Protein AF-A0A7V7PK55-F1 (afdb_monomer_lite)

Sequence (74 aa):
MASAQLFLNGARVNRDFREALFDAANRAGVTPNEFCITAAAEKLIAGGRRFPGVFQVNDFEMVGMLPAGSSKAA

Structure (mmCIF, N/CA/C/O backbone):
data_AF-A0A7V7PK55-F1
#
_entry.id   AF-A0A7V7PK55-F1
#
loop_
_atom_site.group_PDB
_atom_site.id
_atom_site.type_symbol
_atom_site.label_atom_id
_atom_site.label_alt_id
_atom_site.label_comp_id
_atom_site.label_asym_id
_atom_site.label_entity_id
_atom_site.label_seq_id
_atom_site.pdbx_PDB_ins_code
_atom_site.Cartn_x
_atom_site.Cartn_y
_atom_site.Cartn_z
_atom_site.occupancy
_atom_site.B_iso_or_equiv
_atom_site.auth_seq_id
_atom_site.auth_comp_id
_atom_site.auth_asym_id
_atom_site.auth_atom_id
_atom_site.pdbx_PDB_model_num
ATOM 1 N N . MET A 1 1 ? 10.691 -2.160 -19.689 1.00 55.69 1 MET A N 1
ATOM 2 C CA . MET A 1 1 ? 9.250 -1.854 -19.547 1.00 55.69 1 MET A CA 1
ATOM 3 C C . MET A 1 1 ? 9.100 -0.343 -19.458 1.00 55.69 1 MET A C 1
ATOM 5 O O . MET A 1 1 ? 9.949 0.276 -18.828 1.00 55.69 1 MET A O 1
ATOM 9 N N . ALA A 1 2 ? 8.103 0.251 -20.114 1.00 69.75 2 ALA A N 1
ATOM 10 C CA . ALA A 1 2 ? 7.838 1.686 -19.991 1.00 69.75 2 ALA A CA 1
ATOM 11 C C . ALA A 1 2 ? 7.115 1.966 -18.662 1.00 69.75 2 ALA A C 1
ATOM 13 O O . ALA A 1 2 ? 6.174 1.249 -18.326 1.00 69.75 2 ALA A O 1
ATOM 14 N N . SER A 1 3 ? 7.560 2.969 -17.905 1.00 74.69 3 SER A N 1
ATOM 15 C CA . SER A 1 3 ? 6.879 3.421 -16.688 1.00 74.69 3 SER A CA 1
ATOM 16 C C . SER A 1 3 ? 5.734 4.378 -17.036 1.00 74.69 3 SER A C 1
ATOM 18 O O . SER A 1 3 ? 5.817 5.140 -17.999 1.00 74.69 3 SER A O 1
ATOM 20 N N . ALA A 1 4 ? 4.657 4.342 -16.252 1.00 80.31 4 ALA A N 1
ATOM 21 C CA . ALA A 1 4 ? 3.536 5.274 -16.357 1.00 80.31 4 ALA A CA 1
ATOM 22 C C . ALA A 1 4 ? 3.393 6.055 -15.046 1.00 80.31 4 ALA A C 1
ATOM 24 O O . ALA A 1 4 ? 3.545 5.490 -13.964 1.00 80.31 4 ALA A O 1
ATOM 25 N N . GLN A 1 5 ? 3.111 7.356 -15.138 1.00 81.81 5 GLN A N 1
ATOM 26 C CA . GLN A 1 5 ? 2.885 8.188 -13.956 1.00 81.81 5 GLN A CA 1
ATOM 27 C C . GLN A 1 5 ? 1.459 7.991 -13.434 1.00 81.81 5 GLN A C 1
ATOM 29 O O . GLN A 1 5 ? 0.499 8.040 -14.204 1.00 81.81 5 GLN A O 1
ATOM 34 N N . LEU A 1 6 ? 1.325 7.817 -12.119 1.00 77.88 6 LEU A N 1
ATOM 35 C CA . LEU A 1 6 ? 0.043 7.741 -11.425 1.00 77.88 6 LEU A CA 1
ATOM 36 C C . LEU A 1 6 ? -0.044 8.875 -10.402 1.00 77.88 6 LEU A C 1
ATOM 38 O O . LEU A 1 6 ? 0.655 8.865 -9.391 1.00 77.88 6 LEU A O 1
ATOM 42 N N . PHE A 1 7 ? -0.926 9.841 -10.652 1.00 74.38 7 PHE A N 1
ATOM 43 C CA . PHE A 1 7 ? -1.215 10.923 -9.714 1.00 74.38 7 PHE A CA 1
ATOM 44 C C . PHE A 1 7 ? -2.541 10.650 -9.006 1.00 74.38 7 PHE A C 1
ATOM 46 O O . PHE A 1 7 ? -3.611 10.794 -9.597 1.00 74.38 7 PHE A O 1
ATOM 53 N N . LEU A 1 8 ? -2.484 10.277 -7.727 1.00 70.25 8 LEU A N 1
ATOM 54 C CA . LEU A 1 8 ? -3.673 10.152 -6.878 1.00 70.25 8 LEU A CA 1
ATOM 55 C C . LEU A 1 8 ? -4.079 11.539 -6.352 1.00 70.25 8 LEU A C 1
ATOM 57 O O . LEU A 1 8 ? -3.890 11.870 -5.183 1.00 70.25 8 LEU A O 1
ATOM 61 N N . ASN A 1 9 ? -4.596 12.386 -7.242 1.00 71.75 9 ASN A N 1
ATOM 62 C CA . ASN A 1 9 ? -5.026 13.738 -6.892 1.00 71.75 9 ASN A CA 1
ATOM 63 C C . ASN A 1 9 ? -6.360 13.724 -6.121 1.00 71.75 9 ASN A C 1
ATOM 65 O O . ASN A 1 9 ? -7.286 12.999 -6.477 1.00 71.75 9 ASN A O 1
ATOM 69 N N . GLY A 1 10 ? -6.479 14.573 -5.091 1.00 67.19 10 GLY A N 1
ATOM 70 C CA . GLY A 1 10 ? -7.757 14.867 -4.423 1.00 67.19 10 GLY A CA 1
ATOM 71 C C . GLY A 1 10 ? -8.143 13.974 -3.237 1.00 67.19 10 GLY A C 1
ATOM 72 O O . GLY A 1 10 ? -9.263 14.088 -2.741 1.00 67.19 10 GLY A O 1
ATOM 73 N N . ALA A 1 11 ? -7.251 13.114 -2.742 1.00 72.50 11 ALA A N 1
ATOM 74 C CA . ALA A 1 11 ? -7.561 12.256 -1.601 1.00 72.50 11 ALA A CA 1
ATOM 75 C C . ALA A 1 11 ? -7.710 13.066 -0.295 1.00 72.50 11 ALA A C 1
ATOM 77 O O . ALA A 1 11 ? -6.733 13.558 0.268 1.00 72.50 11 ALA A O 1
ATOM 78 N N . ARG A 1 12 ? -8.943 13.171 0.218 1.00 83.56 12 ARG A N 1
ATOM 79 C CA . ARG A 1 12 ? -9.223 13.519 1.619 1.00 83.56 12 ARG A CA 1
ATOM 80 C C . ARG A 1 12 ? -9.725 12.271 2.323 1.00 83.56 12 ARG A C 1
ATOM 82 O O . ARG A 1 12 ? -10.775 11.740 1.977 1.00 83.56 12 ARG A O 1
ATOM 89 N N . VAL A 1 13 ? -8.962 11.810 3.300 1.00 86.81 13 VAL A N 1
ATOM 90 C CA . VAL A 1 13 ? -9.278 10.627 4.101 1.00 86.81 13 VAL A CA 1
ATOM 91 C C . VAL A 1 13 ? -9.534 11.032 5.545 1.00 86.81 13 VAL A C 1
ATOM 93 O O . VAL A 1 13 ? -9.125 12.111 5.978 1.00 86.81 13 VAL A O 1
ATOM 96 N N . ASN A 1 14 ? -10.199 10.156 6.296 1.00 95.56 14 ASN A N 1
ATOM 97 C CA . ASN A 1 14 ? -10.292 10.317 7.742 1.00 95.56 14 ASN A CA 1
ATOM 98 C C . ASN A 1 14 ? -8.874 10.322 8.354 1.00 95.56 14 ASN A C 1
ATOM 100 O O . ASN A 1 14 ? -7.983 9.606 7.889 1.00 95.56 14 ASN A O 1
ATOM 104 N N . ARG A 1 15 ? -8.674 11.133 9.396 1.00 94.44 15 ARG A N 1
ATOM 105 C CA . ARG A 1 15 ? -7.439 11.194 10.174 1.00 94.44 15 ARG A CA 1
ATOM 106 C C . ARG A 1 15 ? -7.017 9.818 10.692 1.00 94.44 15 ARG A C 1
ATOM 108 O O . ARG A 1 15 ? -5.859 9.465 10.506 1.00 94.44 15 ARG A O 1
ATOM 115 N N . ASP A 1 16 ? -7.941 9.037 11.242 1.00 96.06 16 ASP A N 1
ATOM 116 C CA . ASP A 1 16 ? -7.614 7.728 11.826 1.00 96.06 16 ASP A CA 1
ATOM 117 C C . ASP A 1 16 ? -7.122 6.753 10.751 1.00 96.06 16 ASP A C 1
ATOM 119 O O . ASP A 1 16 ? -6.162 6.012 10.947 1.00 96.06 16 ASP A O 1
ATOM 123 N N . PHE A 1 17 ? -7.719 6.817 9.556 1.00 95.62 17 PHE A N 1
ATOM 124 C CA . PHE A 1 17 ? -7.239 6.057 8.406 1.00 95.62 17 PHE A CA 1
ATOM 125 C C . PHE A 1 17 ? -5.841 6.508 7.980 1.00 95.62 17 PHE A C 1
ATOM 127 O O . PHE A 1 17 ? -4.990 5.671 7.695 1.00 95.62 17 PHE A O 1
ATOM 134 N N . ARG A 1 18 ? -5.584 7.823 7.937 1.00 94.62 18 ARG A N 1
ATOM 135 C CA . ARG A 1 18 ? -4.252 8.348 7.618 1.00 94.62 18 ARG A CA 1
ATOM 136 C C . ARG A 1 18 ? -3.214 7.832 8.614 1.00 94.62 18 ARG A C 1
ATOM 138 O O . ARG A 1 18 ? -2.147 7.412 8.188 1.00 94.62 18 ARG A O 1
ATOM 145 N N . GLU A 1 19 ? -3.509 7.855 9.908 1.00 96.94 19 GLU A N 1
ATOM 146 C CA . GLU A 1 19 ? -2.593 7.361 10.942 1.00 96.94 19 GLU A CA 1
ATOM 147 C C . GLU A 1 19 ? -2.333 5.855 10.782 1.00 96.94 19 GLU A C 1
ATOM 149 O O . GLU A 1 19 ? -1.175 5.442 10.728 1.00 96.94 19 GLU A O 1
ATOM 154 N N . ALA A 1 20 ? -3.384 5.056 10.577 1.00 97.38 20 ALA A N 1
ATOM 155 C CA . ALA A 1 20 ? -3.260 3.619 10.339 1.00 97.38 20 ALA A CA 1
ATOM 156 C C . ALA A 1 20 ? -2.467 3.287 9.061 1.00 97.38 20 ALA A C 1
ATOM 158 O O . ALA A 1 20 ? -1.629 2.388 9.071 1.00 97.38 20 ALA A O 1
ATOM 159 N N . LEU A 1 21 ? -2.692 4.024 7.967 1.00 95.12 21 LEU A N 1
ATOM 160 C CA . LEU A 1 21 ? -1.955 3.854 6.713 1.00 95.12 21 LEU A CA 1
ATOM 161 C C . LEU A 1 21 ? -0.463 4.139 6.903 1.00 95.12 21 LEU A C 1
ATOM 163 O O . LEU A 1 21 ? 0.375 3.382 6.419 1.00 95.12 21 LEU A O 1
ATOM 167 N N . PHE A 1 22 ? -0.126 5.229 7.593 1.00 95.50 22 PHE A N 1
ATOM 168 C CA . PHE A 1 22 ? 1.268 5.595 7.832 1.00 95.50 22 PHE A CA 1
ATOM 169 C C . PHE A 1 22 ? 1.962 4.580 8.745 1.00 95.50 22 PHE A C 1
ATOM 171 O O . PHE A 1 22 ? 3.090 4.193 8.455 1.00 95.50 22 PHE A O 1
ATOM 178 N N . ASP A 1 23 ? 1.300 4.109 9.805 1.00 97.56 23 ASP A N 1
ATOM 179 C CA . ASP A 1 23 ? 1.840 3.055 10.673 1.00 97.56 23 ASP A CA 1
ATOM 180 C C . ASP A 1 23 ? 2.081 1.750 9.895 1.00 97.56 23 ASP A C 1
ATOM 182 O O . ASP A 1 23 ? 3.170 1.180 9.960 1.00 97.56 23 ASP A O 1
ATOM 186 N N . ALA A 1 24 ? 1.115 1.315 9.080 1.00 96.75 24 ALA A N 1
ATOM 187 C CA . ALA A 1 24 ? 1.254 0.113 8.261 1.00 96.75 24 ALA A CA 1
ATOM 188 C C . ALA A 1 24 ? 2.388 0.231 7.227 1.00 96.75 24 ALA A C 1
ATOM 190 O O . ALA A 1 24 ? 3.204 -0.684 7.108 1.00 96.75 24 ALA A O 1
ATOM 191 N N . ALA A 1 25 ? 2.481 1.367 6.528 1.00 93.88 25 ALA A N 1
ATOM 192 C CA . ALA A 1 25 ? 3.549 1.631 5.565 1.00 93.88 25 ALA A CA 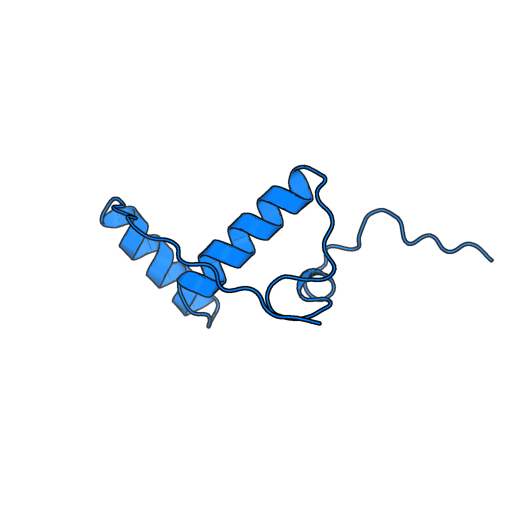1
ATOM 193 C C . ALA A 1 25 ? 4.933 1.636 6.239 1.00 93.88 25 ALA A C 1
ATOM 195 O O . ALA A 1 25 ? 5.855 0.978 5.758 1.00 93.88 25 ALA A O 1
ATOM 196 N N . ASN A 1 26 ? 5.055 2.281 7.406 1.00 96.00 26 ASN A N 1
ATOM 197 C CA . ASN A 1 26 ? 6.294 2.305 8.186 1.00 96.00 26 ASN A CA 1
ATOM 198 C C . ASN A 1 26 ? 6.728 0.902 8.626 1.00 96.00 26 ASN A C 1
ATOM 200 O O . ASN A 1 26 ? 7.898 0.553 8.485 1.00 96.00 26 ASN A O 1
ATOM 204 N N . ARG A 1 27 ? 5.800 0.076 9.129 1.00 96.25 27 ARG A N 1
ATOM 205 C CA . ARG A 1 27 ? 6.095 -1.312 9.530 1.00 96.25 27 ARG A CA 1
ATOM 206 C C . ARG A 1 27 ? 6.518 -2.187 8.354 1.00 96.25 27 ARG A C 1
ATOM 208 O O . ARG A 1 27 ? 7.337 -3.082 8.534 1.00 96.25 27 ARG A O 1
ATOM 215 N N . ALA A 1 28 ? 5.968 -1.926 7.172 1.00 92.38 28 ALA A N 1
ATOM 216 C CA . ALA A 1 28 ? 6.340 -2.603 5.936 1.00 92.38 28 ALA A CA 1
ATOM 217 C C . ALA A 1 28 ? 7.635 -2.051 5.304 1.00 92.38 28 ALA A C 1
ATOM 219 O O . ALA A 1 28 ? 8.133 -2.638 4.349 1.00 92.38 28 ALA A O 1
ATOM 220 N N . GLY A 1 29 ? 8.190 -0.948 5.823 1.00 94.44 29 GLY A N 1
ATOM 221 C CA . GLY A 1 29 ? 9.407 -0.330 5.292 1.00 94.44 29 GLY A CA 1
ATOM 222 C C . GLY A 1 29 ? 9.226 0.322 3.917 1.00 94.44 29 GLY A C 1
ATOM 223 O O . GLY A 1 29 ? 10.194 0.422 3.168 1.00 94.44 29 GLY A O 1
ATOM 224 N N . VAL A 1 30 ? 8.006 0.752 3.577 1.00 93.81 30 VAL A N 1
ATOM 225 C CA . VAL A 1 30 ? 7.658 1.357 2.278 1.00 93.81 30 VAL A CA 1
ATOM 226 C C . VAL A 1 30 ? 6.985 2.715 2.462 1.00 93.81 30 VAL A C 1
ATOM 228 O O . VAL A 1 30 ? 6.516 3.066 3.546 1.00 93.81 30 VAL A O 1
ATOM 231 N N . THR A 1 31 ? 6.897 3.503 1.395 1.00 92.88 31 THR A N 1
ATOM 232 C CA . THR A 1 31 ? 6.139 4.759 1.427 1.00 92.88 31 THR A CA 1
ATOM 233 C C . THR A 1 31 ? 4.622 4.499 1.465 1.00 92.88 31 THR A C 1
ATOM 235 O O . THR A 1 31 ? 4.151 3.488 0.941 1.00 92.88 31 THR A O 1
ATOM 238 N N . PRO A 1 32 ? 3.797 5.422 2.004 1.00 92.19 32 PRO A N 1
ATOM 239 C CA . PRO A 1 32 ? 2.336 5.285 1.959 1.00 92.19 32 PRO A CA 1
ATOM 240 C C . PRO A 1 32 ? 1.773 5.134 0.540 1.00 92.19 32 PRO A C 1
ATOM 242 O O . PRO A 1 32 ? 0.774 4.447 0.336 1.00 92.19 32 PRO A O 1
ATOM 245 N N . ASN A 1 33 ? 2.420 5.758 -0.450 1.00 90.44 33 ASN A N 1
ATOM 246 C CA . ASN A 1 33 ? 2.047 5.599 -1.853 1.00 90.44 33 ASN A CA 1
ATOM 247 C C . ASN A 1 33 ? 2.305 4.171 -2.332 1.00 90.44 33 ASN A C 1
ATOM 249 O O . ASN A 1 33 ? 1.413 3.570 -2.926 1.00 90.44 33 ASN A O 1
ATOM 253 N N . GLU A 1 34 ? 3.489 3.623 -2.049 1.00 90.38 34 GLU A N 1
ATOM 254 C CA . GLU A 1 34 ? 3.811 2.238 -2.395 1.00 90.38 34 GLU A CA 1
ATOM 255 C C . GLU A 1 34 ? 2.837 1.264 -1.742 1.00 90.38 34 GLU A C 1
ATOM 257 O O . GLU A 1 34 ? 2.262 0.424 -2.428 1.00 90.38 34 GLU A O 1
ATOM 262 N N . PHE A 1 35 ? 2.553 1.457 -0.453 1.00 92.88 35 PHE A N 1
ATOM 263 C CA . PHE A 1 35 ? 1.579 0.652 0.276 1.00 92.88 35 PHE A CA 1
ATOM 264 C C . PHE A 1 35 ? 0.194 0.662 -0.393 1.00 92.88 35 PHE A C 1
ATOM 266 O O . PHE A 1 35 ? -0.384 -0.391 -0.662 1.00 92.88 35 PHE A O 1
ATOM 273 N N . CYS A 1 36 ? -0.338 1.848 -0.707 1.00 92.50 36 CYS A N 1
ATOM 274 C CA . CYS A 1 36 ? -1.645 1.993 -1.352 1.00 92.50 36 CYS A CA 1
ATOM 275 C C . CYS A 1 36 ? -1.706 1.329 -2.731 1.00 92.50 36 CYS A C 1
ATOM 277 O O . CYS A 1 36 ? -2.702 0.681 -3.059 1.00 92.50 36 CYS A O 1
ATOM 279 N N . ILE A 1 37 ? -0.671 1.507 -3.554 1.00 92.44 37 ILE A N 1
ATOM 280 C CA . ILE A 1 37 ? -0.646 0.959 -4.913 1.00 92.44 37 ILE A CA 1
ATOM 281 C C . ILE A 1 37 ? -0.501 -0.570 -4.859 1.00 92.44 37 ILE A C 1
ATOM 283 O O . ILE A 1 37 ? -1.210 -1.256 -5.595 1.00 92.44 37 ILE A O 1
ATOM 287 N N . THR A 1 38 ? 0.323 -1.117 -3.958 1.00 91.88 38 THR A N 1
ATOM 288 C CA . THR A 1 38 ? 0.430 -2.571 -3.744 1.00 91.88 38 THR A CA 1
ATOM 289 C C . THR A 1 38 ? -0.906 -3.162 -3.300 1.00 91.88 38 THR A C 1
ATOM 291 O O . THR A 1 38 ? -1.394 -4.102 -3.924 1.00 91.88 38 THR A O 1
ATOM 294 N N . ALA A 1 39 ? -1.569 -2.560 -2.309 1.00 92.88 39 ALA A N 1
ATOM 295 C CA . ALA A 1 39 ? -2.885 -3.016 -1.855 1.00 92.88 39 ALA A CA 1
ATOM 296 C C . ALA A 1 39 ? -3.950 -2.946 -2.972 1.00 92.88 39 ALA A C 1
ATOM 298 O O . ALA A 1 39 ? -4.805 -3.827 -3.103 1.00 92.88 39 ALA A O 1
ATOM 299 N N . ALA A 1 40 ? -3.905 -1.911 -3.819 1.00 93.44 40 ALA A N 1
ATOM 300 C CA . ALA A 1 40 ? -4.781 -1.812 -4.984 1.00 93.44 40 ALA A CA 1
ATOM 301 C C . ALA A 1 40 ? -4.497 -2.924 -6.007 1.00 93.44 40 ALA A C 1
ATOM 303 O O . ALA A 1 40 ? -5.431 -3.507 -6.562 1.00 93.44 40 ALA A O 1
ATOM 304 N N . ALA A 1 41 ? -3.226 -3.242 -6.237 1.00 92.38 41 ALA A N 1
ATOM 305 C CA . ALA A 1 41 ? -2.814 -4.302 -7.140 1.00 92.38 41 ALA A CA 1
ATOM 306 C C . ALA A 1 41 ? -3.252 -5.689 -6.656 1.00 92.38 41 ALA A C 1
ATOM 308 O O . ALA A 1 41 ? -3.845 -6.435 -7.435 1.00 92.38 41 ALA A O 1
ATOM 309 N N . GLU A 1 42 ? -3.071 -5.998 -5.371 1.00 91.25 42 GLU A N 1
ATOM 310 C CA . GLU A 1 42 ? -3.586 -7.226 -4.751 1.00 91.25 42 GLU A CA 1
ATOM 311 C C . GLU A 1 42 ? -5.095 -7.366 -4.973 1.00 91.25 42 GLU A C 1
ATOM 313 O O . GLU A 1 42 ? -5.583 -8.411 -5.412 1.00 91.25 42 GLU A O 1
ATOM 318 N N . LYS A 1 43 ? -5.845 -6.279 -4.759 1.00 93.75 43 LYS A N 1
ATOM 319 C CA . LYS A 1 43 ? -7.293 -6.260 -4.986 1.00 93.75 43 LYS A CA 1
ATOM 320 C C . LYS A 1 43 ? -7.670 -6.475 -6.455 1.00 93.75 43 LYS A C 1
ATOM 322 O O . LYS A 1 43 ? -8.652 -7.161 -6.737 1.00 93.75 43 LYS A O 1
ATOM 327 N N . LEU A 1 44 ? -6.912 -5.914 -7.397 1.00 93.31 44 LEU A N 1
ATOM 328 C CA . LEU A 1 44 ? -7.134 -6.115 -8.833 1.00 93.31 44 LEU A CA 1
ATOM 329 C C . LEU A 1 44 ? -6.815 -7.552 -9.272 1.00 93.31 44 LEU A C 1
ATOM 331 O O . LEU A 1 44 ? -7.565 -8.110 -10.076 1.00 93.31 44 LEU A O 1
ATOM 335 N N . ILE A 1 45 ? -5.753 -8.157 -8.731 1.00 91.56 45 ILE A N 1
ATOM 336 C CA . ILE A 1 45 ? -5.396 -9.566 -8.962 1.00 91.56 45 ILE A CA 1
ATOM 337 C C . ILE A 1 45 ? -6.495 -10.484 -8.432 1.00 91.56 45 ILE A C 1
ATOM 339 O O . ILE A 1 45 ? -6.961 -11.361 -9.159 1.00 91.56 45 ILE A O 1
ATOM 343 N N . ALA A 1 46 ? -6.983 -10.235 -7.213 1.00 90.56 46 ALA A N 1
ATOM 344 C CA . ALA A 1 46 ? -8.120 -10.959 -6.646 1.00 90.56 46 ALA A CA 1
ATOM 345 C C . ALA A 1 46 ? -9.395 -10.810 -7.504 1.00 90.56 46 ALA A C 1
ATOM 347 O O . ALA A 1 46 ? -10.211 -11.724 -7.573 1.00 90.56 46 ALA A O 1
ATOM 348 N N . GLY A 1 47 ? -9.540 -9.682 -8.210 1.00 94.94 47 GLY A N 1
ATOM 349 C CA . GLY A 1 47 ? -10.586 -9.439 -9.209 1.00 94.94 47 GLY A CA 1
ATOM 350 C C . GLY A 1 47 ? -10.322 -10.043 -10.598 1.00 94.94 47 GLY A C 1
ATOM 351 O O . GLY A 1 47 ? -11.076 -9.766 -11.530 1.00 94.94 47 GLY A O 1
ATOM 352 N N . GLY A 1 48 ? -9.257 -10.831 -10.772 1.00 92.19 48 GLY A N 1
ATOM 353 C CA . GLY A 1 48 ? -8.927 -11.535 -12.014 1.00 92.19 48 GLY A CA 1
ATOM 354 C C . GLY A 1 48 ? -8.090 -10.740 -13.023 1.00 92.19 48 GLY A C 1
ATOM 355 O O . GLY A 1 48 ? -7.882 -11.208 -14.144 1.00 92.19 48 GLY A O 1
ATOM 356 N N . ARG A 1 49 ? -7.597 -9.544 -12.672 1.00 93.12 49 ARG A N 1
ATOM 357 C CA . ARG A 1 49 ? -6.638 -8.817 -13.522 1.00 93.12 49 ARG A CA 1
ATOM 358 C C . ARG A 1 49 ? -5.260 -9.475 -13.447 1.00 93.12 49 ARG A C 1
ATOM 360 O O . ARG A 1 49 ? -4.885 -10.043 -12.429 1.00 93.12 49 ARG A O 1
ATOM 367 N N . ARG A 1 50 ? -4.496 -9.382 -14.537 1.00 90.00 50 ARG A N 1
ATOM 368 C CA . ARG A 1 50 ? -3.121 -9.888 -14.619 1.00 90.00 50 ARG A CA 1
ATOM 369 C C . ARG A 1 50 ? -2.203 -8.796 -15.143 1.00 90.00 50 ARG A C 1
ATOM 371 O O . ARG A 1 50 ? -2.507 -8.170 -16.155 1.00 90.00 50 ARG A O 1
ATOM 378 N N . PHE A 1 51 ? -1.089 -8.597 -14.461 1.00 88.69 51 PHE A N 1
ATOM 379 C CA . PHE A 1 51 ? 0.002 -7.718 -14.862 1.00 88.69 51 PHE A CA 1
ATOM 380 C C . PHE A 1 51 ? 1.316 -8.315 -14.338 1.00 88.69 51 PHE A C 1
ATOM 382 O O . PHE A 1 51 ? 1.289 -9.052 -13.353 1.00 88.69 51 PHE A O 1
ATOM 389 N N . PRO A 1 52 ? 2.456 -8.046 -14.997 1.00 85.50 52 PRO A N 1
ATOM 390 C CA . PRO A 1 52 ? 3.742 -8.662 -14.656 1.00 85.50 52 PRO A CA 1
ATOM 391 C C . PRO A 1 52 ? 4.348 -8.151 -13.338 1.00 85.50 52 PRO A C 1
ATOM 393 O O . PRO A 1 52 ? 5.359 -8.680 -12.896 1.00 85.50 52 PRO A O 1
ATOM 396 N N . GLY A 1 53 ? 3.771 -7.111 -12.734 1.00 86.94 53 GLY A N 1
ATOM 397 C CA . GLY A 1 53 ? 4.264 -6.455 -11.525 1.00 86.94 53 GLY A CA 1
ATOM 398 C C . GLY A 1 53 ? 3.715 -5.031 -11.399 1.00 86.94 53 GLY A C 1
ATOM 399 O O . GLY A 1 53 ? 2.986 -4.590 -12.293 1.00 86.94 53 GLY A O 1
ATOM 400 N N . VAL A 1 54 ? 4.020 -4.329 -10.303 1.00 89.12 54 VAL A N 1
ATOM 401 C CA . VAL A 1 54 ? 3.518 -2.963 -10.047 1.00 89.12 54 VAL A CA 1
ATOM 402 C C . VAL A 1 54 ? 4.623 -1.930 -10.190 1.00 89.12 54 VAL A C 1
ATOM 404 O O . VAL A 1 54 ? 4.506 -1.015 -11.002 1.00 89.12 54 VAL A O 1
ATOM 407 N N . PHE A 1 55 ? 5.688 -2.082 -9.410 1.00 88.12 55 PHE A N 1
ATOM 408 C CA . PHE A 1 55 ? 6.877 -1.238 -9.431 1.00 88.12 55 PHE A CA 1
ATOM 409 C C . PHE A 1 55 ? 7.982 -1.903 -10.238 1.00 88.12 55 PHE A C 1
ATOM 411 O O . PHE A 1 55 ? 8.629 -1.246 -11.054 1.00 88.12 55 PHE A O 1
ATOM 418 N N . GLN A 1 56 ? 8.170 -3.206 -10.035 1.00 85.81 56 GLN A N 1
ATOM 419 C CA . GLN A 1 56 ? 9.105 -4.042 -10.773 1.00 85.81 56 GLN A CA 1
ATOM 420 C C . GLN A 1 56 ? 8.396 -5.286 -11.297 1.00 85.81 56 GLN A C 1
ATOM 422 O O . GLN A 1 56 ? 7.324 -5.674 -10.838 1.00 85.81 56 GLN A O 1
ATOM 427 N N . VAL A 1 57 ? 8.994 -5.923 -12.301 1.00 82.50 57 VAL A N 1
ATOM 428 C CA . VAL A 1 57 ? 8.526 -7.234 -12.757 1.00 82.50 57 VAL A CA 1
ATOM 429 C C . VAL A 1 57 ? 8.723 -8.243 -11.620 1.00 82.50 57 VAL A C 1
ATOM 431 O O . VAL A 1 57 ? 9.771 -8.242 -10.981 1.00 82.50 57 VAL A O 1
ATOM 434 N N . ASN A 1 58 ? 7.726 -9.102 -11.401 1.00 79.62 58 ASN A N 1
ATOM 435 C CA . ASN A 1 58 ? 7.684 -10.163 -10.389 1.00 79.62 58 ASN A CA 1
ATOM 436 C C . ASN A 1 58 ? 7.526 -9.713 -8.923 1.00 79.62 58 ASN A C 1
ATOM 438 O O . ASN A 1 58 ? 7.756 -10.520 -8.023 1.00 79.62 58 ASN A O 1
ATOM 442 N N . ASP A 1 59 ? 7.033 -8.493 -8.660 1.00 78.12 59 ASP A N 1
ATOM 443 C CA . ASP A 1 59 ? 6.723 -8.013 -7.293 1.00 78.12 59 ASP A CA 1
ATOM 444 C C . ASP A 1 59 ? 5.848 -8.987 -6.473 1.00 78.12 59 ASP A C 1
ATOM 446 O O . ASP A 1 59 ? 5.948 -9.047 -5.249 1.00 78.12 59 ASP A O 1
ATOM 450 N N . PHE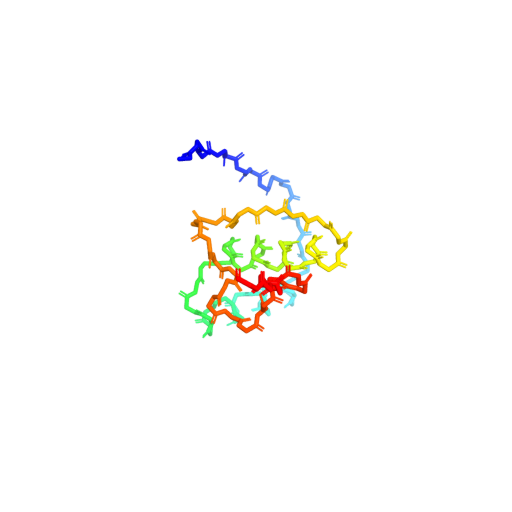 A 1 60 ? 5.003 -9.781 -7.140 1.00 72.50 60 PHE A N 1
ATOM 451 C CA . PHE A 1 60 ? 4.077 -10.717 -6.490 1.00 72.50 60 PHE A CA 1
ATOM 452 C C . PHE A 1 60 ? 4.584 -12.160 -6.417 1.00 72.50 60 PHE A C 1
ATOM 454 O O . PHE A 1 60 ? 3.981 -12.967 -5.714 1.00 72.50 60 PHE A O 1
ATOM 461 N N . GLU A 1 61 ? 5.688 -12.506 -7.088 1.00 66.50 61 GLU A N 1
ATOM 462 C CA . GLU A 1 61 ? 6.236 -13.871 -7.035 1.00 66.50 61 GLU A CA 1
ATOM 463 C C . GLU A 1 61 ? 7.001 -14.136 -5.726 1.00 66.50 61 GLU A C 1
ATOM 465 O O . GLU A 1 61 ? 7.088 -15.279 -5.282 1.00 66.50 61 GLU A O 1
ATOM 470 N N . MET A 1 62 ? 7.504 -13.090 -5.057 1.00 52.25 62 MET A N 1
ATOM 471 C CA . MET A 1 62 ? 8.209 -13.216 -3.773 1.00 52.25 62 MET A CA 1
ATOM 472 C C . MET A 1 62 ? 7.277 -13.387 -2.560 1.00 52.25 62 MET A C 1
ATOM 474 O O . MET A 1 62 ? 7.716 -13.878 -1.522 1.00 52.25 62 MET A O 1
ATOM 478 N N . VAL A 1 63 ? 5.995 -13.022 -2.673 1.00 49.31 63 VAL A N 1
ATOM 479 C CA . VAL A 1 63 ? 5.022 -13.064 -1.563 1.00 49.31 63 VAL A CA 1
ATOM 480 C C . VAL A 1 63 ? 4.045 -14.221 -1.753 1.00 49.31 63 VAL A C 1
ATOM 482 O O . VAL A 1 63 ? 2.843 -14.011 -1.782 1.00 49.31 63 VAL A O 1
ATOM 485 N N . GLY A 1 64 ? 4.535 -15.452 -1.946 1.00 47.19 64 GLY A N 1
ATOM 486 C CA . GLY A 1 64 ? 3.736 -16.694 -1.862 1.00 47.19 64 GLY A CA 1
ATOM 487 C C . GLY A 1 64 ? 2.491 -16.812 -2.765 1.00 47.19 64 GLY A C 1
ATOM 488 O O . GLY A 1 64 ? 1.814 -17.838 -2.737 1.00 47.19 64 GLY A O 1
ATOM 489 N N . MET A 1 65 ? 2.189 -15.807 -3.582 1.00 51.91 65 MET A N 1
ATOM 490 C CA . MET A 1 65 ? 1.117 -15.773 -4.561 1.00 51.91 65 MET A CA 1
ATOM 491 C C . MET A 1 65 ? 1.663 -16.420 -5.823 1.00 51.91 65 MET A C 1
ATOM 493 O O . MET A 1 65 ? 1.927 -15.767 -6.829 1.00 51.91 65 MET A O 1
ATOM 497 N N . LEU A 1 66 ? 1.851 -17.740 -5.759 1.00 49.09 66 LEU A N 1
ATOM 498 C CA . LEU A 1 66 ? 1.953 -18.534 -6.973 1.00 49.09 66 LEU A CA 1
ATOM 499 C C . LEU A 1 66 ? 0.714 -18.204 -7.815 1.00 49.09 66 LEU A C 1
ATOM 501 O O . LEU A 1 66 ? -0.408 -18.413 -7.338 1.00 49.09 66 LEU A O 1
ATOM 505 N N . PRO A 1 67 ? 0.866 -1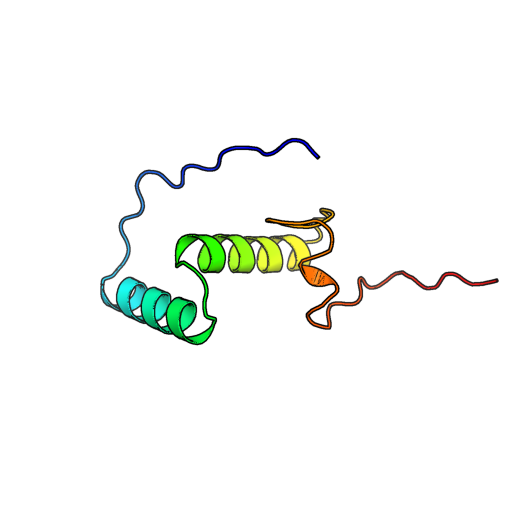7.688 -9.048 1.00 46.78 67 PRO A N 1
ATOM 506 C CA . PRO A 1 67 ? -0.270 -17.597 -9.938 1.00 46.78 67 PRO A CA 1
ATOM 507 C C . PRO A 1 67 ? -0.821 -19.014 -10.086 1.00 46.78 67 PRO A C 1
ATOM 509 O O . PRO A 1 67 ? -0.095 -19.938 -10.458 1.00 46.78 67 PRO A O 1
ATOM 512 N N . ALA A 1 68 ? -2.100 -19.197 -9.762 1.00 52.19 68 ALA A N 1
ATOM 513 C CA . ALA A 1 68 ? -2.815 -20.434 -10.030 1.00 52.19 68 ALA A CA 1
ATOM 514 C C . ALA A 1 68 ? -2.743 -20.711 -11.54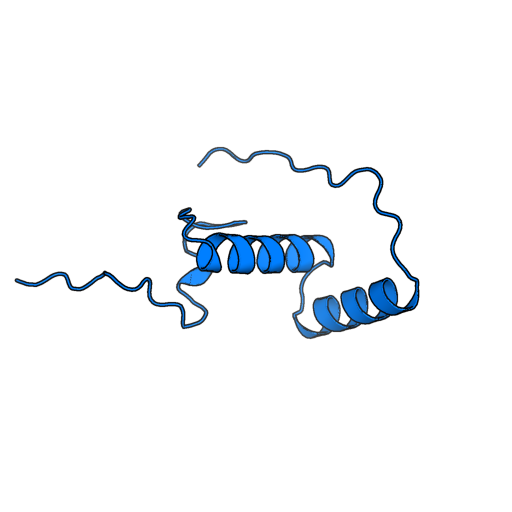4 1.00 52.19 68 ALA A C 1
ATOM 516 O O . ALA A 1 68 ? -3.536 -20.173 -12.319 1.00 52.19 68 ALA A O 1
ATOM 517 N N . GLY A 1 69 ? -1.737 -21.472 -11.986 1.00 51.62 69 GLY A N 1
ATOM 518 C CA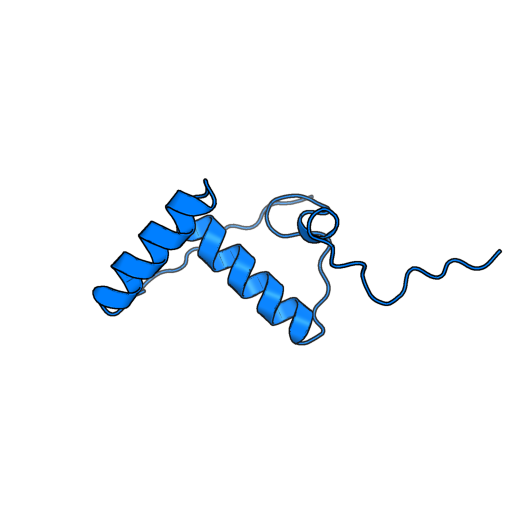 . GLY A 1 69 ? -1.592 -21.823 -13.397 1.00 51.62 69 GLY A CA 1
ATOM 519 C C . GLY A 1 69 ? -0.199 -22.040 -13.985 1.00 51.62 69 GLY A C 1
ATOM 520 O O . GLY A 1 69 ? -0.135 -22.178 -15.200 1.00 51.62 69 GLY A O 1
ATOM 521 N N . SER A 1 70 ? 0.898 -22.137 -13.231 1.00 48.94 70 SER A N 1
ATOM 522 C CA . SER A 1 70 ? 2.162 -22.663 -13.788 1.00 48.94 70 SER A CA 1
ATOM 523 C C . SER A 1 70 ? 2.340 -24.158 -13.502 1.00 48.94 70 SER A C 1
ATOM 525 O O . SER A 1 70 ? 3.381 -24.612 -13.039 1.00 48.94 70 SER A O 1
ATOM 527 N N . SER A 1 71 ? 1.328 -24.959 -13.8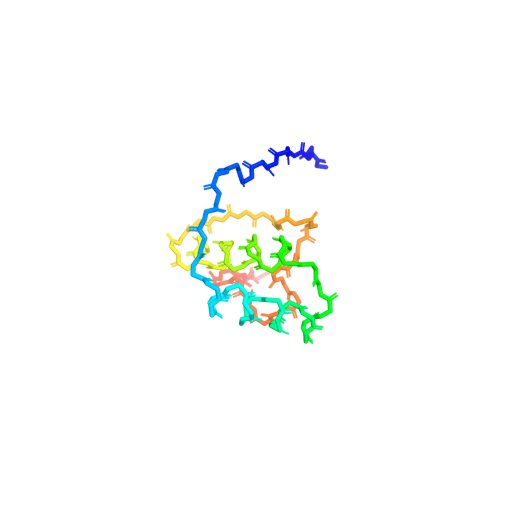53 1.00 44.88 71 SER A N 1
ATOM 528 C CA . SER A 1 71 ? 1.590 -26.349 -14.223 1.00 44.88 71 SER A CA 1
ATOM 529 C C . SER A 1 71 ? 2.124 -26.327 -15.652 1.00 44.88 71 SER A C 1
ATOM 531 O O . SER A 1 71 ? 1.361 -26.295 -16.616 1.00 44.88 71 SER A O 1
ATOM 533 N N . LYS A 1 72 ? 3.450 -26.274 -15.796 1.00 39.47 72 LYS A N 1
ATOM 534 C CA . LYS A 1 72 ? 4.081 -26.720 -17.034 1.00 39.47 72 LYS A CA 1
ATOM 535 C C . LYS A 1 72 ? 4.357 -28.209 -16.857 1.00 39.47 72 LYS A C 1
ATOM 537 O O . LYS A 1 72 ? 5.327 -28.602 -16.220 1.00 39.47 72 LYS A O 1
ATOM 542 N N . ALA A 1 73 ? 3.408 -29.008 -17.329 1.00 41.12 73 ALA A N 1
ATOM 543 C CA . ALA A 1 73 ? 3.617 -30.414 -17.614 1.00 41.12 73 ALA A CA 1
ATOM 544 C C . ALA A 1 73 ? 4.612 -30.560 -18.780 1.00 41.12 73 ALA A C 1
ATOM 546 O O . ALA A 1 73 ? 4.509 -29.801 -19.745 1.00 41.12 73 ALA A O 1
ATOM 547 N N . ALA A 1 74 ? 5.467 -31.582 -18.659 1.00 36.47 74 ALA A N 1
ATOM 548 C CA . ALA A 1 74 ? 6.396 -32.145 -19.649 1.00 36.47 74 ALA A CA 1
ATOM 549 C C . ALA A 1 74 ? 7.614 -31.295 -20.055 1.00 36.47 74 ALA A C 1
ATOM 551 O O . ALA A 1 74 ? 7.457 -30.175 -20.593 1.00 36.47 74 ALA A O 1
#

pLDDT: mean 80.38, std 17.76, range [36.47, 97.56]

Radius of gyration: 15.07 Å; chains: 1; bounding box: 20×47×32 Å

Foldseek 3Di:
DDDDDDDPPDDDDDPVVVVVLCVVCVVVVHDSVVVVQVVVVVVVVVVVDDDQDRPDGCPPVVPPPPPPDPPPDD

Secondary structure (DSSP, 8-state):
--------TT----HHHHHHHHHHHHHHTS-HHHHHHHHHHHHHHHTT---SBSSSBTTTTTTT---TT-----

Organism: NCBI:txid2615207